Protein AF-A0A832ZG97-F1 (afdb_monomer)

Mean predicted aligned error: 2.69 Å

Structure (mmCIF, N/CA/C/O backbone):
data_AF-A0A832ZG97-F1
#
_entry.id   AF-A0A832ZG97-F1
#
loop_
_atom_site.group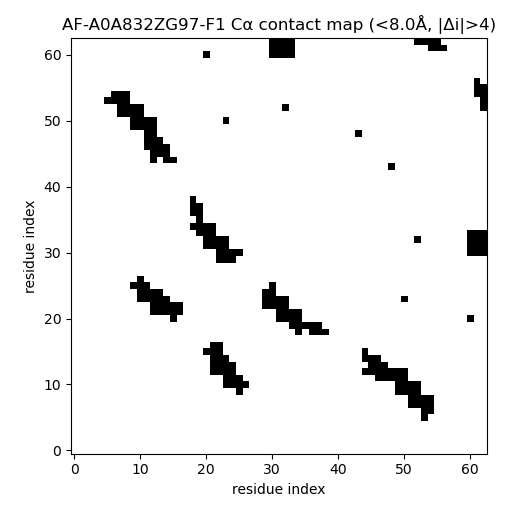_PDB
_atom_site.id
_atom_site.type_symbol
_atom_site.label_atom_id
_atom_site.label_alt_id
_atom_site.label_comp_id
_atom_site.label_asym_id
_atom_site.label_entity_id
_atom_site.label_seq_id
_atom_site.pdbx_PDB_ins_code
_atom_site.Cartn_x
_atom_site.Cartn_y
_atom_site.Cartn_z
_atom_site.occupancy
_atom_site.B_iso_or_equiv
_atom_site.auth_seq_id
_atom_site.auth_comp_id
_atom_site.auth_asym_id
_atom_site.auth_atom_id
_atom_site.pdbx_PDB_model_num
ATOM 1 N N . MET A 1 1 ? -7.723 -26.233 9.973 1.00 88.00 1 MET A N 1
ATOM 2 C CA . MET A 1 1 ? -7.690 -25.529 11.275 1.00 88.00 1 MET A CA 1
ATOM 3 C C . MET A 1 1 ? -7.473 -24.049 11.007 1.00 88.00 1 MET A C 1
ATOM 5 O O . MET A 1 1 ? -6.541 -23.724 10.285 1.00 88.00 1 MET A O 1
ATOM 9 N N . ILE A 1 2 ? -8.346 -23.170 11.504 1.00 94.44 2 ILE A N 1
ATOM 10 C CA . ILE A 1 2 ? -8.159 -21.713 11.393 1.00 94.44 2 ILE A CA 1
ATOM 11 C C . ILE A 1 2 ? -7.247 -21.270 12.543 1.00 94.44 2 ILE A C 1
ATOM 13 O O . ILE A 1 2 ? -7.524 -21.629 13.683 1.00 94.44 2 ILE A O 1
ATOM 17 N N . LEU A 1 3 ? -6.180 -20.518 12.241 1.00 96.75 3 LEU A N 1
ATOM 18 C CA . LEU A 1 3 ? -5.223 -20.036 13.249 1.00 96.75 3 LEU A CA 1
ATOM 19 C C . LEU A 1 3 ? -5.652 -18.704 13.883 1.00 96.75 3 LEU A C 1
ATOM 21 O O . LEU A 1 3 ? -5.615 -18.568 15.100 1.00 96.75 3 LEU A O 1
ATOM 25 N N . LEU A 1 4 ? -6.059 -17.722 13.070 1.00 96.31 4 LEU A N 1
ATOM 26 C CA . LEU A 1 4 ? -6.448 -16.381 13.519 1.00 96.31 4 LEU A CA 1
ATOM 27 C C . LEU A 1 4 ? -7.327 -15.691 12.464 1.00 96.31 4 LEU A C 1
ATOM 29 O O . LEU A 1 4 ? -7.246 -16.008 11.277 1.00 96.31 4 LEU A O 1
ATOM 33 N N . ARG A 1 5 ? -8.142 -14.720 12.890 1.00 95.56 5 ARG A N 1
ATOM 34 C CA . ARG A 1 5 ? -8.837 -13.760 12.017 1.00 95.56 5 ARG A CA 1
ATOM 35 C C . ARG A 1 5 ? -8.343 -12.348 12.330 1.00 95.56 5 ARG A C 1
ATOM 37 O O . ARG A 1 5 ? -8.176 -12.013 13.498 1.00 95.56 5 ARG A O 1
ATOM 44 N N . LEU A 1 6 ? -8.122 -11.540 11.296 1.00 95.44 6 LEU A N 1
ATOM 45 C CA . LEU A 1 6 ? -7.610 -10.172 11.409 1.00 95.44 6 LEU A CA 1
ATOM 46 C C . LEU A 1 6 ? -8.650 -9.168 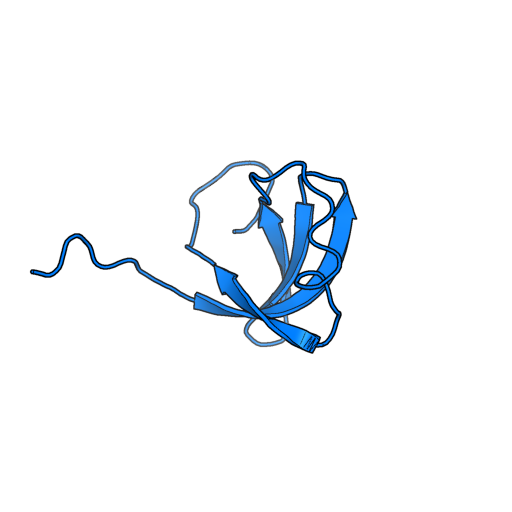10.886 1.00 95.44 6 LEU A C 1
ATOM 48 O O . LEU A 1 6 ? -9.369 -9.500 9.939 1.00 95.44 6 LEU A O 1
ATOM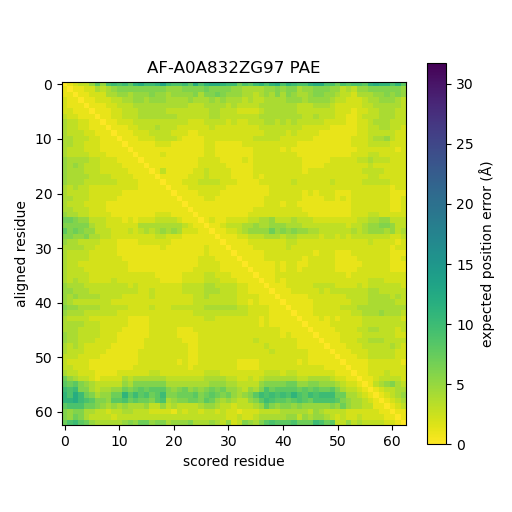 52 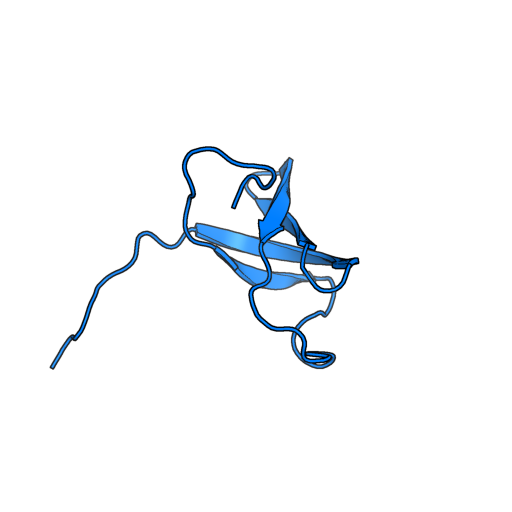N N . PRO A 1 7 ? -8.732 -7.955 11.460 1.00 94.81 7 PRO A N 1
ATOM 53 C CA . PRO A 1 7 ? -9.627 -6.903 10.985 1.00 94.81 7 PRO A CA 1
ATOM 54 C C . PRO A 1 7 ? -9.003 -6.200 9.772 1.00 94.81 7 PRO A C 1
ATOM 56 O O . PRO A 1 7 ? -8.401 -5.137 9.892 1.00 94.81 7 PRO A O 1
ATOM 59 N N . ILE A 1 8 ? -9.078 -6.847 8.610 1.00 95.75 8 ILE A N 1
ATOM 60 C CA . ILE A 1 8 ? -8.460 -6.361 7.374 1.00 95.75 8 ILE A CA 1
ATOM 61 C C . ILE A 1 8 ? -9.273 -5.214 6.766 1.00 95.75 8 ILE A C 1
ATOM 63 O O . ILE A 1 8 ? -10.492 -5.309 6.645 1.00 95.75 8 ILE A O 1
ATOM 67 N N . VAL A 1 9 ? -8.571 -4.174 6.316 1.00 94.50 9 VAL A N 1
ATOM 68 C CA . VAL A 1 9 ? -9.093 -3.113 5.447 1.00 94.50 9 VAL A CA 1
ATOM 69 C C . VAL A 1 9 ? -8.385 -3.198 4.095 1.00 94.50 9 VAL A C 1
ATOM 71 O O . VAL A 1 9 ? -7.163 -3.357 4.035 1.00 94.50 9 VAL A O 1
ATOM 74 N N . GLU A 1 10 ? -9.152 -3.136 3.011 1.00 96.44 10 GLU A N 1
ATOM 75 C CA . GLU A 1 10 ? -8.674 -3.251 1.629 1.00 96.44 10 GLU A CA 1
ATOM 76 C C . GLU A 1 10 ? -8.534 -1.870 0.986 1.00 96.44 10 GLU A C 1
ATOM 78 O O . GLU A 1 10 ? -9.377 -1.000 1.192 1.00 96.44 10 GLU A O 1
ATOM 83 N N . GLY A 1 11 ? -7.493 -1.684 0.174 1.00 96.62 11 GLY A N 1
ATOM 84 C CA . GLY A 1 11 ? -7.317 -0.467 -0.615 1.00 96.62 11 GLY A CA 1
ATOM 85 C C . GLY A 1 11 ? -6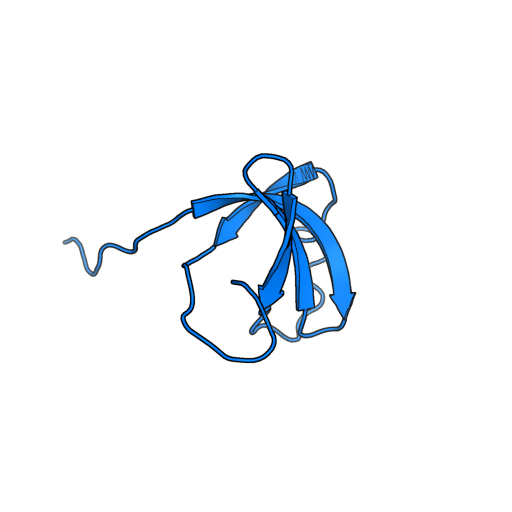.318 -0.623 -1.748 1.00 96.62 11 GLY A C 1
ATOM 86 O O . GLY A 1 11 ? -5.974 -1.735 -2.153 1.00 96.62 11 GLY A O 1
ATOM 87 N N . GLU A 1 12 ? -5.850 0.510 -2.262 1.00 98.31 12 GLU A N 1
ATOM 88 C CA . GLU A 1 12 ? -4.968 0.577 -3.427 1.00 98.31 12 GLU A CA 1
ATOM 89 C C . GLU A 1 12 ? -3.591 1.118 -3.042 1.00 98.31 12 GLU A C 1
ATOM 91 O O . GLU A 1 12 ? -3.470 2.191 -2.452 1.00 98.31 12 GLU A O 1
ATOM 96 N N . PHE A 1 13 ? -2.531 0.406 -3.406 1.00 98.44 13 PHE A N 1
ATOM 97 C CA . PHE A 1 13 ? -1.169 0.884 -3.230 1.00 98.44 13 PHE A CA 1
ATOM 98 C C . PHE A 1 13 ? -0.865 2.036 -4.197 1.00 98.44 13 PHE A C 1
ATOM 100 O O . PHE A 1 13 ? -1.100 1.925 -5.400 1.00 98.44 13 PHE A O 1
ATOM 107 N N . ILE A 1 14 ? -0.305 3.137 -3.691 1.00 98.50 14 ILE A N 1
ATOM 108 C CA . ILE A 1 14 ? 0.050 4.312 -4.498 1.00 98.50 14 ILE A CA 1
ATOM 109 C C . ILE A 1 14 ? 1.548 4.314 -4.800 1.00 98.50 14 ILE A C 1
ATOM 111 O O . ILE A 1 14 ? 1.942 4.327 -5.968 1.00 98.50 14 ILE A O 1
ATOM 115 N N . GLU A 1 15 ? 2.379 4.333 -3.756 1.00 98.19 15 GLU A N 1
ATOM 116 C CA . GLU A 1 15 ? 3.840 4.352 -3.868 1.00 98.19 15 GLU A CA 1
ATOM 117 C C . GLU A 1 15 ? 4.533 4.046 -2.537 1.00 98.19 15 GLU A C 1
ATOM 119 O O . GLU A 1 15 ? 3.940 4.128 -1.460 1.00 98.19 15 GLU A O 1
ATOM 124 N N . ARG A 1 16 ? 5.825 3.716 -2.604 1.00 97.81 16 ARG A N 1
ATOM 125 C CA . ARG A 1 16 ? 6.666 3.489 -1.428 1.00 97.81 16 ARG A CA 1
ATOM 126 C C . ARG A 1 16 ? 7.459 4.755 -1.112 1.00 97.81 16 ARG A C 1
ATOM 128 O O . ARG A 1 16 ? 8.478 5.009 -1.742 1.00 97.81 16 ARG A O 1
ATOM 135 N N . ALA A 1 17 ? 7.015 5.517 -0.114 1.00 97.62 17 ALA A N 1
ATOM 136 C CA . ALA A 1 17 ? 7.664 6.766 0.293 1.00 97.62 17 ALA A CA 1
ATOM 137 C C . ALA A 1 17 ? 9.083 6.541 0.843 1.00 97.62 17 ALA A C 1
ATOM 139 O O . ALA A 1 17 ? 9.982 7.347 0.624 1.00 97.62 17 ALA A O 1
ATOM 140 N N . ASN A 1 18 ? 9.296 5.446 1.579 1.00 97.06 18 ASN A N 1
ATOM 141 C CA . ASN A 1 18 ? 10.623 4.975 1.979 1.00 97.06 18 ASN A CA 1
ATOM 142 C C . ASN A 1 18 ? 10.570 3.488 2.372 1.00 97.06 18 ASN A C 1
ATOM 144 O O . ASN A 1 18 ? 9.527 2.837 2.293 1.00 97.06 18 ASN A O 1
ATOM 148 N N . ARG A 1 19 ? 11.691 2.923 2.844 1.00 96.69 19 ARG A N 1
ATOM 149 C CA . ARG A 1 19 ? 11.759 1.494 3.203 1.00 96.69 19 ARG A CA 1
ATOM 150 C C . ARG A 1 19 ? 10.760 1.057 4.290 1.00 96.69 19 ARG A C 1
ATOM 152 O O . ARG A 1 19 ? 10.480 -0.134 4.364 1.00 96.69 19 ARG A O 1
ATOM 159 N N . PHE A 1 20 ? 10.207 1.989 5.067 1.00 97.50 20 PHE A N 1
ATOM 160 C CA . PHE A 1 20 ? 9.275 1.739 6.170 1.00 97.50 20 PHE A CA 1
ATOM 161 C C . PHE A 1 20 ? 7.869 2.307 5.958 1.00 97.50 20 PHE A C 1
ATOM 163 O O . PHE A 1 20 ? 6.992 2.032 6.769 1.00 97.50 20 PHE A O 1
ATOM 170 N N . VAL A 1 21 ? 7.636 3.119 4.925 1.00 97.94 21 VAL A N 1
ATOM 171 C CA . VAL A 1 21 ? 6.355 3.815 4.737 1.00 97.94 21 VAL A CA 1
ATOM 172 C C . VAL A 1 21 ? 5.886 3.672 3.297 1.00 97.94 21 VAL A C 1
ATOM 174 O O . VAL A 1 21 ? 6.611 4.029 2.366 1.00 97.94 21 VAL A O 1
ATOM 177 N N . GLY A 1 22 ? 4.664 3.173 3.132 1.00 97.88 22 GLY A N 1
ATOM 178 C CA . GLY A 1 22 ? 3.915 3.176 1.879 1.00 97.88 22 GLY A CA 1
ATOM 179 C C . GLY A 1 22 ? 2.749 4.155 1.937 1.00 97.88 22 GLY A C 1
ATOM 180 O O . GLY A 1 22 ? 2.209 4.420 3.009 1.00 97.88 22 GLY A O 1
ATOM 181 N N . LEU A 1 23 ? 2.362 4.688 0.785 1.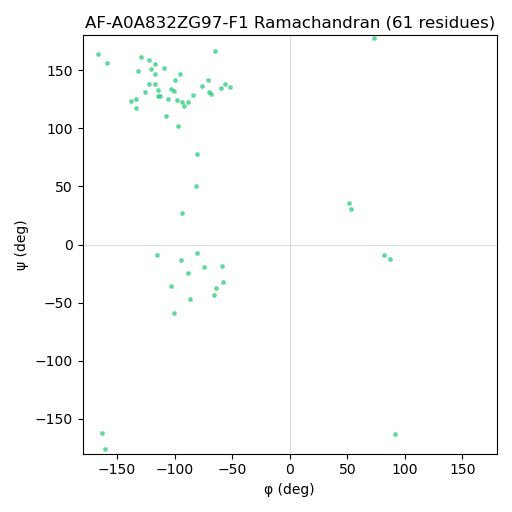00 98.38 23 LEU A N 1
ATOM 182 C CA . LEU A 1 23 ? 1.135 5.454 0.614 1.00 98.38 23 LEU A CA 1
ATOM 183 C C . LEU A 1 23 ? 0.077 4.549 -0.010 1.00 98.38 23 LEU A C 1
ATOM 185 O O . LEU A 1 23 ? 0.346 3.859 -0.996 1.00 98.38 23 LEU A O 1
ATOM 189 N N . VAL A 1 24 ? -1.118 4.558 0.569 1.00 98.25 24 VAL A N 1
ATOM 190 C CA . VAL A 1 24 ? -2.258 3.751 0.123 1.00 98.25 24 VAL A CA 1
ATOM 191 C C . VAL A 1 24 ? -3.511 4.614 0.027 1.00 98.25 24 VAL A C 1
ATOM 193 O O . VAL A 1 24 ? -3.659 5.571 0.787 1.00 98.25 24 VAL A O 1
ATOM 196 N N . ARG A 1 25 ? -4.415 4.283 -0.897 1.00 98.00 25 ARG A N 1
ATOM 197 C CA . ARG A 1 25 ? -5.735 4.905 -1.023 1.00 98.00 25 ARG A CA 1
ATOM 198 C C . ARG A 1 25 ? -6.781 4.038 -0.334 1.00 98.00 25 ARG A C 1
ATOM 200 O O . ARG A 1 25 ? -6.910 2.866 -0.678 1.00 98.00 25 ARG A O 1
ATOM 207 N N . MET A 1 26 ? -7.518 4.624 0.602 1.00 94.75 26 MET A N 1
ATOM 208 C CA . MET A 1 26 ? -8.586 3.985 1.378 1.00 94.75 26 MET A CA 1
ATOM 209 C C . MET A 1 26 ? -9.744 4.977 1.469 1.00 94.75 26 MET A C 1
ATOM 211 O O . MET A 1 26 ? -9.520 6.104 1.901 1.00 94.75 26 MET A O 1
ATOM 215 N N . ASP A 1 27 ? -10.945 4.597 1.030 1.00 90.00 27 ASP A N 1
ATOM 216 C CA . ASP A 1 27 ? -12.138 5.466 1.049 1.00 90.00 27 ASP A CA 1
ATOM 217 C C . ASP A 1 27 ? -11.921 6.856 0.412 1.00 90.00 27 ASP A C 1
ATOM 219 O O . ASP A 1 27 ? -12.440 7.869 0.867 1.00 90.00 27 ASP A O 1
ATOM 223 N N . GLY A 1 28 ? -11.106 6.920 -0.647 1.00 92.62 28 GLY A N 1
ATOM 224 C CA . GLY A 1 28 ? -10.762 8.171 -1.338 1.00 92.62 28 GLY A CA 1
ATOM 225 C C . GLY A 1 28 ? -9.652 8.998 -0.674 1.00 92.62 28 GLY A C 1
ATOM 226 O O . GLY A 1 28 ? -9.127 9.915 -1.303 1.00 92.62 28 GLY A O 1
ATOM 227 N N . GLU A 1 29 ? -9.217 8.644 0.535 1.00 95.62 29 GLU A N 1
ATOM 228 C CA . GLU A 1 29 ? -8.138 9.321 1.253 1.00 95.62 29 GLU A CA 1
ATOM 229 C C . GLU A 1 29 ? -6.786 8.633 1.045 1.00 95.62 29 GLU A C 1
ATOM 231 O O . GLU A 1 29 ? -6.689 7.408 0.949 1.00 95.62 29 GLU A O 1
ATOM 236 N N . THR A 1 30 ? -5.712 9.427 1.021 1.00 97.50 30 THR A N 1
ATOM 237 C CA . THR A 1 30 ? -4.342 8.898 1.038 1.00 97.50 30 THR A CA 1
ATOM 238 C C . THR A 1 30 ? -3.876 8.724 2.479 1.00 97.50 30 THR A C 1
ATOM 240 O O . THR A 1 30 ? -3.830 9.692 3.234 1.00 97.50 30 THR A O 1
ATOM 243 N N . LYS A 1 31 ? -3.490 7.500 2.847 1.00 97.06 31 LYS A N 1
ATOM 244 C CA . LYS A 1 31 ? -3.016 7.129 4.187 1.00 97.06 31 LYS A CA 1
ATOM 245 C C . LYS A 1 31 ? -1.594 6.580 4.134 1.00 97.06 31 LYS A C 1
ATOM 247 O O . LYS A 1 31 ? -1.177 5.987 3.138 1.00 97.06 31 LYS A O 1
ATOM 252 N N . ARG A 1 32 ? -0.842 6.765 5.219 1.00 97.38 32 ARG A N 1
ATOM 253 C CA . ARG A 1 32 ? 0.504 6.211 5.400 1.00 97.38 32 ARG A CA 1
ATOM 254 C C . ARG A 1 32 ? 0.399 4.861 6.091 1.00 97.38 32 ARG A C 1
ATOM 256 O O . ARG A 1 32 ? -0.038 4.792 7.237 1.00 97.38 32 ARG A O 1
ATOM 263 N N . ALA A 1 33 ? 0.860 3.818 5.417 1.00 97.69 33 ALA A N 1
ATOM 264 C CA . ALA A 1 33 ? 0.931 2.465 5.944 1.00 97.69 33 ALA A CA 1
ATOM 265 C C . ALA A 1 33 ? 2.368 2.107 6.334 1.00 97.69 33 ALA A C 1
ATOM 267 O O . ALA A 1 33 ? 3.316 2.346 5.575 1.00 97.69 33 ALA A O 1
ATOM 268 N N . LEU A 1 34 ? 2.536 1.515 7.515 1.00 97.62 34 LEU A N 1
ATOM 269 C CA . LEU A 1 34 ? 3.810 0.955 7.947 1.00 97.62 34 LEU A CA 1
ATOM 270 C C . LEU A 1 34 ? 4.169 -0.279 7.106 1.00 97.62 34 LEU A C 1
ATOM 272 O O . LEU A 1 34 ? 3.399 -1.229 6.996 1.00 97.62 34 LEU A O 1
ATOM 276 N N . ILE A 1 35 ? 5.387 -0.301 6.568 1.00 97.75 35 ILE A N 1
ATOM 277 C CA . ILE A 1 35 ? 5.967 -1.463 5.891 1.00 97.75 35 ILE A CA 1
ATOM 278 C C . ILE A 1 35 ? 7.038 -2.058 6.805 1.00 97.75 35 ILE A C 1
ATOM 280 O O . ILE A 1 35 ? 8.104 -1.476 6.999 1.00 97.75 35 ILE A O 1
ATOM 284 N N . THR A 1 36 ? 6.781 -3.247 7.346 1.00 97.00 36 THR A N 1
ATOM 285 C CA . THR A 1 36 ? 7.702 -3.962 8.251 1.00 97.00 36 THR A CA 1
ATOM 286 C C . THR A 1 36 ? 8.619 -4.946 7.518 1.00 97.00 36 THR A C 1
ATOM 288 O O . THR A 1 36 ? 9.060 -5.940 8.088 1.00 97.00 36 THR A O 1
ATOM 291 N N . ASN A 1 37 ? 8.908 -4.687 6.241 1.00 97.81 37 ASN A N 1
ATOM 292 C CA . ASN A 1 37 ? 9.788 -5.505 5.410 1.00 97.81 37 ASN A CA 1
ATOM 293 C C . ASN A 1 37 ? 10.769 -4.601 4.646 1.00 97.81 37 ASN A C 1
ATOM 295 O O . ASN A 1 37 ? 10.367 -3.762 3.840 1.00 97.81 37 ASN A O 1
ATOM 299 N N . THR A 1 38 ? 12.067 -4.760 4.907 1.00 95.56 38 THR A N 1
ATOM 300 C CA . THR A 1 38 ? 13.138 -3.944 4.309 1.00 95.56 38 THR A CA 1
ATOM 301 C C . THR A 1 38 ? 13.541 -4.382 2.899 1.00 95.56 38 THR A C 1
ATOM 303 O O . THR A 1 38 ? 14.304 -3.670 2.249 1.00 95.56 38 THR A O 1
ATOM 306 N N . G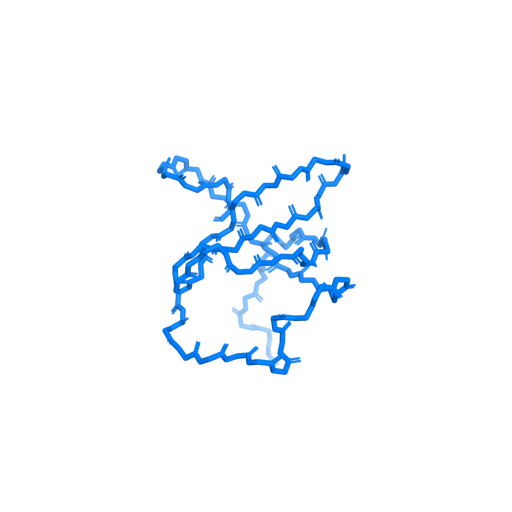LY A 1 39 ? 13.027 -5.515 2.409 1.00 97.38 39 GLY A N 1
ATOM 307 C CA . GLY A 1 39 ? 13.250 -5.997 1.049 1.00 97.38 39 GLY A CA 1
ATOM 308 C C . GLY A 1 39 ? 12.655 -5.070 -0.012 1.00 97.38 39 GLY A C 1
ATOM 309 O O . GLY A 1 39 ? 11.847 -4.187 0.285 1.00 97.38 39 GLY A O 1
ATOM 310 N N . ARG A 1 40 ? 13.052 -5.274 -1.272 1.00 95.50 40 ARG A N 1
ATOM 311 C CA . ARG A 1 40 ? 12.656 -4.432 -2.415 1.00 95.50 40 ARG A CA 1
ATOM 312 C C . ARG A 1 40 ? 11.164 -4.510 -2.729 1.00 95.50 40 ARG A C 1
ATOM 314 O O . ARG A 1 40 ? 10.534 -3.471 -2.896 1.00 95.50 40 ARG A O 1
ATOM 321 N N . LEU A 1 41 ? 10.605 -5.723 -2.713 1.00 96.56 41 LEU A N 1
ATOM 322 C CA . LEU A 1 41 ? 9.182 -5.988 -2.967 1.00 96.56 41 LEU A CA 1
ATOM 323 C C . LEU A 1 41 ? 8.692 -5.382 -4.298 1.00 96.56 41 LEU A C 1
ATOM 325 O O . LEU A 1 41 ? 7.532 -4.998 -4.401 1.00 96.56 41 LEU A O 1
ATOM 329 N N . GLU A 1 42 ? 9.572 -5.282 -5.299 1.00 95.25 42 GLU A N 1
ATOM 330 C CA . GLU A 1 42 ? 9.323 -4.589 -6.576 1.00 95.25 42 GLU A CA 1
ATOM 331 C C . GLU A 1 42 ? 8.104 -5.158 -7.323 1.00 95.25 42 GLU A C 1
ATOM 333 O O . GLU A 1 42 ? 7.340 -4.408 -7.920 1.00 95.25 42 GLU A O 1
ATOM 338 N N . GLU A 1 43 ? 7.839 -6.459 -7.190 1.00 97.19 43 GLU A N 1
ATOM 339 C CA . GLU A 1 43 ? 6.670 -7.116 -7.789 1.00 97.19 43 GLU A CA 1
ATOM 340 C C . GLU A 1 43 ? 5.343 -6.813 -7.065 1.00 97.19 43 GLU A C 1
ATOM 342 O O . GLU A 1 43 ? 4.260 -6.978 -7.639 1.00 97.19 43 GLU A O 1
ATOM 347 N N . PHE A 1 44 ? 5.398 -6.364 -5.807 1.00 96.38 44 PHE A N 1
ATOM 348 C CA . PHE A 1 44 ? 4.224 -6.074 -4.975 1.00 96.38 44 PHE A CA 1
ATOM 349 C C . PHE A 1 44 ? 3.944 -4.575 -4.853 1.00 96.38 44 PHE A C 1
ATOM 351 O O . PHE A 1 44 ? 2.785 -4.171 -4.835 1.00 96.38 44 PHE A O 1
ATOM 358 N N . MET A 1 45 ? 4.994 -3.755 -4.804 1.00 96.81 45 MET A N 1
ATOM 359 C CA . MET A 1 45 ? 4.943 -2.301 -4.615 1.00 96.81 45 MET A CA 1
ATOM 360 C C . MET A 1 45 ? 4.640 -1.576 -5.934 1.00 96.81 45 MET A C 1
ATOM 362 O O . MET A 1 45 ? 5.344 -0.649 -6.333 1.00 96.81 45 MET A O 1
ATOM 366 N N . ILE A 1 46 ? 3.589 -2.019 -6.623 1.00 98.06 46 ILE A N 1
ATOM 367 C CA . ILE A 1 46 ? 3.164 -1.501 -7.924 1.00 98.06 46 ILE A CA 1
ATOM 368 C C . ILE A 1 46 ? 1.917 -0.648 -7.718 1.00 98.06 46 ILE A C 1
ATOM 370 O O . ILE A 1 46 ? 0.925 -1.115 -7.155 1.00 98.06 46 ILE A O 1
ATOM 374 N N . ARG A 1 47 ? 1.963 0.605 -8.178 1.00 98.25 47 ARG A N 1
ATOM 375 C CA . ARG A 1 47 ? 0.826 1.531 -8.115 1.00 98.25 47 ARG A CA 1
ATOM 376 C C . ARG A 1 47 ? -0.432 0.892 -8.710 1.00 98.25 47 ARG A C 1
ATOM 378 O O . ARG A 1 47 ? -0.365 0.280 -9.772 1.00 98.25 47 ARG A O 1
ATOM 385 N N . GLY A 1 48 ? -1.569 1.047 -8.042 1.00 97.75 48 GLY A N 1
ATOM 386 C CA . GLY A 1 48 ? -2.841 0.469 -8.474 1.00 97.75 48 GLY A CA 1
ATOM 387 C C . GLY A 1 48 ? -3.076 -0.959 -7.980 1.00 97.75 48 GLY A C 1
ATOM 388 O O . GLY A 1 48 ? -4.198 -1.454 -8.073 1.00 97.75 48 GLY A O 1
ATOM 389 N N . LYS A 1 49 ? -2.059 -1.649 -7.438 1.00 97.62 49 LYS A N 1
ATOM 390 C CA . LYS A 1 49 ? -2.276 -2.985 -6.878 1.00 97.62 49 LYS A CA 1
ATOM 391 C C . LYS A 1 49 ? -3.072 -2.908 -5.588 1.00 97.62 49 LYS A C 1
ATOM 393 O O . LYS A 1 49 ? -2.838 -2.060 -4.731 1.00 97.62 49 LYS A O 1
ATOM 398 N N . ARG A 1 50 ? -3.965 -3.880 -5.432 1.00 97.69 50 ARG A N 1
ATOM 399 C CA . ARG A 1 50 ? -4.684 -4.105 -4.189 1.00 97.69 50 ARG A CA 1
ATOM 400 C C . ARG A 1 50 ? -3.720 -4.391 -3.038 1.00 97.69 50 ARG A C 1
ATOM 402 O O . ARG A 1 50 ? -2.831 -5.233 -3.168 1.00 97.69 50 ARG A O 1
ATOM 409 N N . CYS A 1 51 ? -3.954 -3.746 -1.903 1.00 97.12 51 CYS A N 1
ATOM 410 C CA . CYS A 1 51 ? -3.253 -3.998 -0.654 1.00 97.12 51 CYS A CA 1
ATOM 411 C C . CYS A 1 51 ? -4.233 -4.204 0.504 1.00 97.12 51 CYS A C 1
ATOM 413 O O . CYS A 1 51 ? -5.398 -3.811 0.443 1.00 97.12 51 CYS A O 1
ATOM 415 N N . 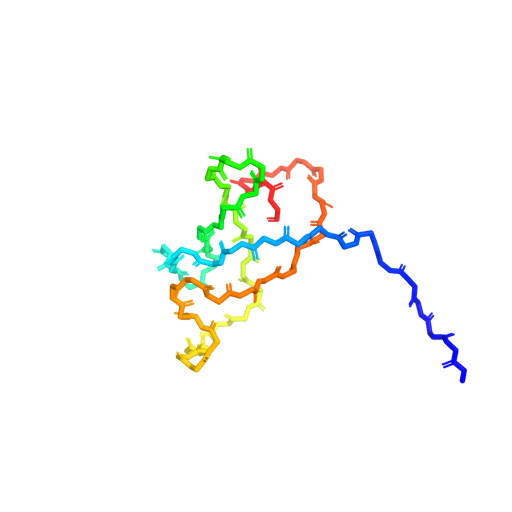PHE A 1 52 ? -3.725 -4.807 1.574 1.00 97.31 52 PHE A N 1
ATOM 416 C CA . PHE A 1 52 ? -4.475 -5.088 2.789 1.00 97.31 52 PHE A CA 1
ATOM 417 C C . PHE A 1 52 ? -3.732 -4.498 3.981 1.00 97.31 52 PHE A C 1
ATOM 419 O O . PHE A 1 52 ? -2.529 -4.717 4.135 1.00 97.31 52 PHE A O 1
ATOM 426 N N . CYS A 1 53 ? -4.451 -3.764 4.818 1.00 96.50 53 CYS A N 1
ATOM 427 C CA . CYS A 1 53 ? -3.924 -3.134 6.020 1.00 96.50 53 CYS A CA 1
ATOM 428 C C . CYS A 1 53 ? -4.699 -3.603 7.252 1.00 96.50 53 CYS A C 1
ATOM 430 O O . CYS A 1 53 ? -5.840 -4.054 7.156 1.00 96.50 53 CYS A O 1
ATOM 432 N N . ILE A 1 54 ? -4.072 -3.474 8.418 1.00 95.31 54 ILE A N 1
ATOM 433 C CA . ILE A 1 54 ? -4.712 -3.678 9.717 1.00 95.31 54 ILE A CA 1
ATOM 434 C C . ILE A 1 54 ? -4.742 -2.307 10.395 1.00 95.31 54 ILE A C 1
ATOM 436 O O . ILE A 1 54 ? -3.689 -1.677 10.475 1.00 95.31 54 ILE A O 1
ATOM 440 N N . PRO A 1 55 ? -5.899 -1.824 10.877 1.00 91.94 55 PRO A N 1
ATOM 441 C CA . PRO A 1 55 ? -5.967 -0.560 11.593 1.00 91.94 55 PRO A CA 1
ATOM 442 C C . PRO A 1 55 ? -5.026 -0.550 12.794 1.00 91.94 55 PRO A C 1
ATOM 444 O O . PRO A 1 55 ? -4.952 -1.517 13.558 1.00 91.94 55 PRO A O 1
ATOM 447 N N . LYS A 1 56 ? -4.343 0.574 12.990 1.00 89.50 56 LYS A N 1
ATOM 448 C CA . LYS A 1 56 ? -3.415 0.774 14.096 1.00 89.50 56 LYS A CA 1
ATOM 449 C C . LYS A 1 56 ? -3.845 1.979 14.924 1.00 89.50 56 LYS A C 1
ATOM 451 O O . LYS A 1 56 ? -4.219 3.012 14.381 1.00 89.50 56 LYS A O 1
ATOM 456 N N . GLN A 1 57 ? -3.765 1.858 16.249 1.00 89.50 57 GLN A N 1
ATOM 457 C CA . GLN A 1 57 ? -3.976 2.989 17.153 1.00 89.50 57 GLN A CA 1
ATOM 458 C C . GLN A 1 57 ? -2.639 3.656 17.497 1.00 89.50 57 GLN A C 1
ATOM 460 O O . GLN A 1 57 ? -1.732 3.016 18.033 1.00 89.50 57 GLN A O 1
ATOM 465 N N . GLY A 1 58 ? -2.538 4.955 17.209 1.00 89.19 58 GLY A N 1
ATOM 466 C CA . GLY A 1 58 ? -1.394 5.795 17.566 1.00 89.19 58 GLY A CA 1
ATOM 467 C C . GLY A 1 58 ? -0.114 5.557 16.748 1.00 89.19 58 GLY A C 1
ATOM 468 O O . GLY A 1 58 ? -0.014 4.683 15.888 1.00 89.19 58 GLY A O 1
ATOM 469 N N . GLY A 1 59 ? 0.912 6.358 17.043 1.00 90.88 59 GLY A N 1
ATOM 470 C CA . GLY A 1 59 ? 2.195 6.340 16.336 1.00 90.88 59 GLY A CA 1
ATOM 471 C C . GLY A 1 59 ? 2.260 7.315 15.155 1.00 90.88 59 GLY A C 1
ATOM 472 O O . GLY A 1 59 ? 1.504 8.276 15.079 1.00 90.88 59 GLY A O 1
ATOM 473 N N . LYS A 1 60 ? 3.238 7.104 14.264 1.00 90.75 60 LYS A N 1
ATOM 474 C CA . LYS A 1 60 ? 3.552 8.026 13.154 1.00 90.75 60 LYS A CA 1
ATOM 475 C C . LYS A 1 60 ? 2.869 7.682 11.823 1.00 90.75 60 LYS A C 1
ATOM 477 O O . LYS A 1 60 ? 2.936 8.495 10.906 1.00 90.75 60 LYS A O 1
ATOM 482 N N . THR A 1 61 ? 2.294 6.488 11.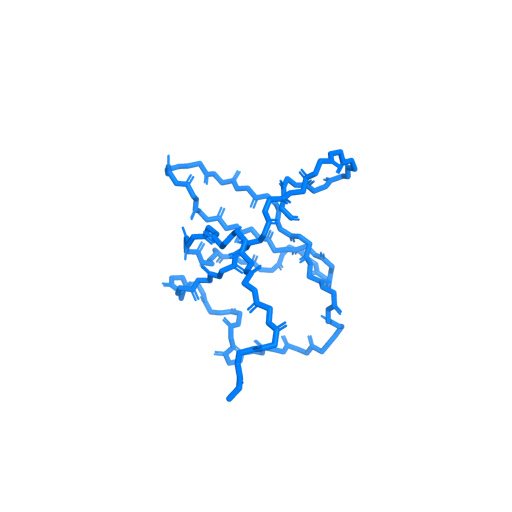700 1.00 93.44 61 THR A N 1
ATOM 483 C CA . THR A 1 61 ? 1.578 6.004 10.508 1.00 93.44 61 THR A CA 1
ATOM 484 C C . THR A 1 61 ? 0.124 5.753 10.863 1.00 93.44 61 THR A C 1
ATOM 486 O O . THR A 1 61 ? -0.192 5.523 12.030 1.00 93.44 61 THR A O 1
ATOM 489 N N . ASP A 1 62 ? -0.734 5.811 9.856 1.00 92.19 62 ASP A N 1
ATOM 490 C CA . ASP A 1 62 ? -2.185 5.734 10.017 1.00 92.19 62 ASP A CA 1
ATOM 491 C C . ASP A 1 62 ? -2.655 4.264 9.992 1.00 92.19 62 ASP A C 1
ATOM 493 O O . ASP A 1 62 ? -3.694 3.922 10.559 1.00 92.19 62 ASP A O 1
ATOM 497 N N . LEU A 1 63 ? -1.854 3.404 9.347 1.00 88.94 63 LEU A N 1
ATOM 498 C CA . LEU A 1 63 ? -2.018 1.958 9.197 1.00 88.94 63 LEU A CA 1
ATOM 499 C C . LEU A 1 63 ? -0.683 1.228 9.442 1.00 88.94 63 LEU A C 1
ATOM 501 O O . LEU A 1 63 ? 0.399 1.876 9.378 1.00 88.94 63 LEU A O 1
#

Foldseek 3Di:
DDDDDAPKAKWWWAAAPDQFWTWTAHPNDTWIAGDPDNDPCVVPNDGGDMDIGGQDDDDDTRD

Sequence (63 aa):
MILLRLPIVEGEFIERANRFVGLVRMDGETKRALITNTGRLEEFMIRGKRCFCIPKQGGKTDL

Radius of gyration: 12.08 Å; Cα contacts (8 Å, |Δi|>4): 113; chains: 1; bounding box: 25×35×26 Å

Organism: NCBI:txid582419

InterPro domains:
  IPR041465 SfsA, N-terminal OB domain [PF17746] (14-61)

pLDDT: mean 95.72, std 2.78, range [88.0, 98.5]

Secondary structure (DSSP, 8-state):
--------EEEEEEEEEETTEEEEEETTEEEEEE----S--TTT--TT-EEEE----SSS---

Solvent-accessible surface area (backbone atoms only — not comparable to full-atom values): 3931 Å² total; per-residue (Å²): 135,89,90,82,87,76,76,72,45,75,33,30,30,57,46,71,82,47,69,48,35,29,36,31,39,45,98,90,41,82,42,40,31,61,40,97,52,82,67,84,52,70,91,68,71,37,62,73,35,78,43,78,44,52,82,50,87,69,83,95,40,62,49

Nearest PDB structures (foldseek):
  4da2-assembly1_A  TM=9.661E-01  e=2.685E-05  Pyrococcus furiosus DSM 3638
  3fp9-assembly1_D  TM=7.734E-01  e=5.197E-01  Mycobacterium tuberculosis
  8zx1-assembly1_D  TM=7.139E-01  e=1.229E+00  Escherichia coli
  1jor-assembly1_A  TM=6.808E-01  e=1.638E+00  Staphylococcus aureus
  2ntt-assembly1_A  TM=5.502E-01  e=2.592E+00  Staphylococcus aureus subsp. aureus COL